Protein AF-A0A965UDH0-F1 (afdb_monomer_lite)

Sequence (49 aa):
REAMGDALVKLRHEGRLYPGRGLSTDIIGASIQAYLHAVNKIVHEEQTV

Structure (mmCIF, N/CA/C/O backbone):
data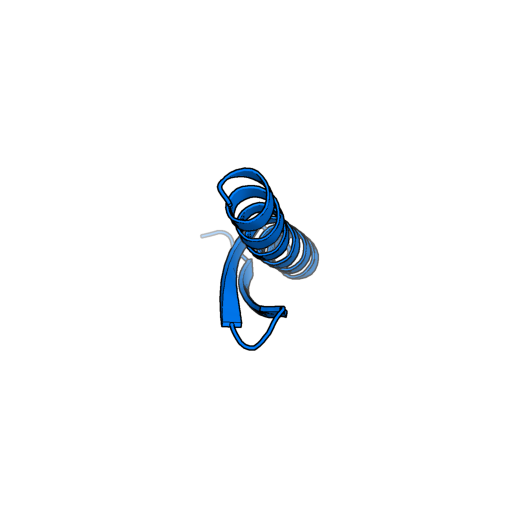_AF-A0A965UDH0-F1
#
_entry.id   AF-A0A965UDH0-F1
#
loop_
_atom_site.group_PDB
_atom_site.id
_atom_site.type_symbol
_atom_site.label_atom_id
_atom_site.label_alt_id
_atom_site.label_comp_id
_atom_site.label_asym_id
_atom_site.label_entity_id
_atom_site.label_seq_id
_atom_site.pdbx_PDB_ins_code
_atom_site.Cartn_x
_atom_site.Cartn_y
_atom_site.Cartn_z
_atom_site.occupancy
_atom_site.B_iso_or_equiv
_atom_site.auth_seq_id
_atom_site.auth_comp_id
_atom_site.auth_asym_id
_atom_site.auth_atom_id
_atom_site.pdbx_PDB_model_num
ATOM 1 N N . ARG A 1 1 ? 7.146 3.883 -24.966 1.00 53.28 1 ARG A N 1
ATOM 2 C CA . ARG A 1 1 ? 6.128 3.423 -23.992 1.00 53.28 1 ARG A CA 1
ATOM 3 C C . ARG A 1 1 ? 6.888 2.688 -22.903 1.00 53.28 1 ARG A C 1
ATOM 5 O O . ARG A 1 1 ? 7.349 1.588 -23.164 1.00 53.28 1 ARG A O 1
ATOM 12 N N . GLU A 1 2 ? 7.128 3.339 -21.770 1.00 78.12 2 GLU A N 1
ATOM 13 C CA . GLU A 1 2 ? 7.836 2.731 -20.638 1.00 78.12 2 GLU A CA 1
ATOM 14 C C . GLU A 1 2 ? 6.864 1.833 -19.868 1.00 78.12 2 GLU A C 1
ATOM 16 O O . GLU A 1 2 ? 5.681 2.163 -19.740 1.00 78.12 2 GLU A O 1
ATOM 21 N N . ALA A 1 3 ? 7.324 0.660 -19.438 1.00 83.44 3 ALA A N 1
ATOM 22 C CA . ALA A 1 3 ? 6.524 -0.211 -18.589 1.00 83.44 3 ALA A CA 1
ATOM 23 C C . ALA A 1 3 ? 6.476 0.396 -17.180 1.00 83.44 3 ALA A C 1
ATOM 25 O O . ALA A 1 3 ? 7.514 0.739 -16.623 1.00 83.44 3 ALA A O 1
ATOM 26 N N . MET A 1 4 ? 5.276 0.534 -16.618 1.00 89.94 4 MET A N 1
ATOM 27 C CA . MET A 1 4 ? 5.092 0.908 -15.217 1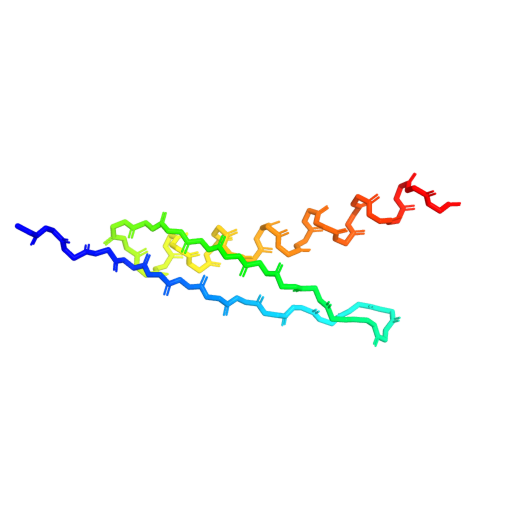.00 89.94 4 MET A CA 1
ATOM 28 C C . MET A 1 4 ? 4.601 -0.310 -14.438 1.00 89.94 4 MET A C 1
ATOM 30 O O . MET A 1 4 ? 3.723 -1.035 -14.907 1.00 89.94 4 MET A O 1
ATOM 34 N N . GLY A 1 5 ? 5.149 -0.512 -13.247 1.00 93.00 5 GLY A N 1
ATOM 35 C CA . GLY A 1 5 ? 4.576 -1.368 -12.222 1.00 93.00 5 GLY A CA 1
ATOM 36 C C . GLY A 1 5 ? 3.378 -0.683 -11.567 1.00 93.00 5 GLY A C 1
ATOM 37 O O . GLY A 1 5 ? 3.479 0.448 -11.092 1.00 93.00 5 GLY A O 1
ATOM 38 N N . ASP A 1 6 ? 2.249 -1.385 -11.534 1.00 96.19 6 ASP A N 1
ATOM 39 C CA . ASP A 1 6 ? 1.042 -1.013 -10.792 1.00 96.19 6 ASP A CA 1
ATOM 40 C C . ASP A 1 6 ? 0.764 -2.105 -9.763 1.00 96.19 6 ASP A C 1
ATOM 42 O O . ASP A 1 6 ? 0.678 -3.286 -10.109 1.00 96.19 6 ASP A O 1
ATOM 46 N N . ALA A 1 7 ? 0.668 -1.716 -8.496 1.00 97.75 7 ALA A N 1
ATOM 47 C CA . ALA A 1 7 ? 0.450 -2.635 -7.391 1.00 97.75 7 ALA A CA 1
ATOM 48 C C . ALA A 1 7 ? -0.758 -2.201 -6.560 1.00 97.75 7 ALA A C 1
ATOM 50 O O . ALA A 1 7 ? -0.902 -1.032 -6.196 1.00 97.75 7 ALA A O 1
ATOM 51 N N . LEU A 1 8 ? -1.598 -3.177 -6.210 1.00 98.06 8 LEU A N 1
ATOM 52 C CA . LEU A 1 8 ? -2.730 -3.024 -5.301 1.00 98.06 8 LEU A CA 1
ATOM 53 C C . LEU A 1 8 ? -2.532 -3.950 -4.098 1.00 98.06 8 LEU A C 1
ATOM 55 O O . LEU A 1 8 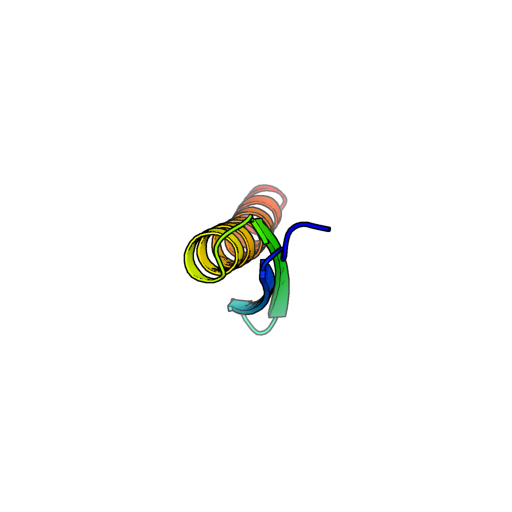? -2.507 -5.170 -4.246 1.00 98.06 8 LEU A O 1
ATOM 59 N N . VAL A 1 9 ? -2.443 -3.371 -2.903 1.00 97.94 9 VAL A N 1
ATOM 60 C CA . VAL A 1 9 ? -2.308 -4.087 -1.628 1.00 97.94 9 VAL A CA 1
ATOM 61 C C . VAL A 1 9 ? -3.572 -3.871 -0.802 1.00 97.94 9 VAL A C 1
ATOM 63 O O . VAL A 1 9 ? -4.128 -2.775 -0.777 1.00 97.94 9 VAL A O 1
ATOM 66 N N . LYS A 1 10 ? -4.045 -4.917 -0.119 1.00 98.00 10 LYS A N 1
ATOM 67 C CA . LYS A 1 10 ? -5.144 -4.828 0.850 1.00 98.00 10 LYS A CA 1
ATOM 68 C C . LYS A 1 10 ? -4.644 -5.319 2.201 1.00 98.00 10 LYS A C 1
ATOM 70 O O . LYS A 1 10 ? -4.309 -6.494 2.328 1.00 98.00 10 LYS A O 1
ATOM 75 N N . LEU A 1 11 ? -4.602 -4.433 3.190 1.00 97.88 11 LEU A N 1
ATOM 76 C CA . LEU A 1 11 ? -4.228 -4.773 4.562 1.00 97.88 11 LEU A CA 1
ATOM 77 C C . LEU A 1 11 ? -5.477 -4.987 5.404 1.00 97.88 11 LEU A C 1
ATOM 79 O O . LEU A 1 11 ? -6.480 -4.305 5.203 1.00 97.88 11 LEU A O 1
ATOM 83 N N . ARG A 1 12 ? -5.422 -5.941 6.332 1.00 97.81 12 ARG A N 1
ATOM 84 C CA . ARG A 1 12 ? -6.475 -6.151 7.323 1.00 97.81 12 ARG A CA 1
ATOM 85 C C . ARG A 1 12 ? -6.003 -5.609 8.663 1.00 97.81 12 ARG A C 1
ATOM 87 O O . ARG A 1 12 ? -4.928 -5.993 9.105 1.00 97.81 12 ARG A O 1
ATOM 94 N N . HIS A 1 13 ? -6.823 -4.779 9.294 1.00 96.50 13 HIS A N 1
ATOM 95 C CA . HIS A 1 13 ? -6.576 -4.221 10.623 1.00 96.50 13 HIS A CA 1
ATOM 96 C C . HIS A 1 13 ? -7.903 -4.064 11.360 1.00 96.50 13 HIS A C 1
ATOM 98 O O . HIS A 1 13 ? -8.872 -3.628 10.741 1.00 96.50 13 HIS A O 1
ATOM 104 N N . GLU A 1 14 ? -7.981 -4.496 12.621 1.00 95.12 14 GLU A N 1
ATOM 105 C CA . GLU A 1 14 ? -9.205 -4.427 13.447 1.00 95.12 14 GLU A CA 1
ATOM 106 C C . GLU A 1 14 ? -10.479 -4.916 12.717 1.00 95.12 14 GLU A C 1
ATOM 108 O O . GLU A 1 14 ? -11.542 -4.299 12.731 1.00 95.12 14 GLU A O 1
ATOM 113 N N . GLY A 1 15 ? -10.358 -6.022 11.973 1.00 95.06 15 GLY A N 1
ATOM 114 C CA . GLY A 1 15 ? -11.460 -6.608 11.197 1.00 95.06 15 GLY A CA 1
ATOM 115 C C . GLY A 1 15 ? -11.814 -5.884 9.887 1.00 95.06 15 GLY A C 1
ATOM 116 O O . GLY A 1 15 ? -12.546 -6.446 9.067 1.00 95.06 15 GLY A O 1
ATOM 117 N N . ARG A 1 16 ? -11.250 -4.703 9.620 1.00 95.56 16 ARG A N 1
ATOM 118 C CA . ARG A 1 16 ? -11.492 -3.888 8.419 1.00 95.56 16 ARG A CA 1
ATOM 119 C C . ARG A 1 16 ? -10.394 -4.081 7.372 1.00 95.56 16 ARG A C 1
ATOM 121 O O . ARG A 1 16 ? -9.286 -4.509 7.685 1.00 95.56 16 ARG A O 1
ATOM 128 N N . LEU A 1 17 ? -10.720 -3.821 6.103 1.00 97.44 17 LEU A N 1
ATOM 129 C CA . LEU A 1 17 ? -9.794 -3.939 4.969 1.00 97.44 17 LEU A CA 1
ATOM 130 C C . LEU A 1 17 ? -9.450 -2.563 4.393 1.00 97.44 17 LEU A C 1
ATOM 132 O O . LEU A 1 17 ? -10.340 -1.798 4.028 1.00 97.44 17 LEU A O 1
ATOM 136 N N . TYR A 1 18 ? -8.156 -2.308 4.221 1.00 97.94 18 TYR A N 1
ATOM 137 C CA . TYR A 1 18 ? -7.597 -1.037 3.776 1.00 97.94 18 TYR A CA 1
ATOM 138 C C . TYR A 1 18 ? -6.857 -1.220 2.451 1.00 97.94 18 TYR A C 1
ATOM 140 O O . TYR A 1 18 ? -5.815 -1.880 2.416 1.00 97.94 18 TYR A O 1
ATOM 148 N N . PRO A 1 19 ? -7.377 -0.671 1.337 1.00 97.69 19 PRO A N 1
ATOM 149 C CA . PRO A 1 19 ? -6.706 -0.750 0.050 1.00 97.69 19 PRO A CA 1
ATOM 150 C C . PRO A 1 19 ? -5.650 0.351 -0.088 1.00 97.69 19 PRO A C 1
ATOM 152 O O . PRO A 1 19 ? -5.929 1.524 0.167 1.00 97.69 19 PRO A O 1
ATOM 155 N N . GLY A 1 20 ? -4.475 0.004 -0.595 1.00 98.25 20 GLY A N 1
ATOM 156 C CA . GLY A 1 20 ? -3.430 0.935 -1.003 1.00 98.25 20 GLY A CA 1
ATOM 157 C C . GLY A 1 20 ? -2.937 0.610 -2.409 1.00 98.25 20 GLY A C 1
ATOM 158 O O . GLY A 1 20 ? -2.906 -0.551 -2.812 1.00 98.25 20 GLY A O 1
ATOM 159 N N . ARG A 1 21 ? -2.609 1.648 -3.183 1.00 97.88 21 ARG A N 1
ATOM 160 C CA . ARG A 1 21 ? -2.151 1.534 -4.575 1.00 97.88 21 ARG A CA 1
ATOM 161 C C . ARG A 1 21 ? -0.826 2.255 -4.745 1.00 97.88 21 ARG A C 1
ATOM 163 O O . ARG A 1 21 ? -0.691 3.351 -4.209 1.00 97.88 21 ARG A O 1
ATOM 170 N N . GLY A 1 22 ? 0.102 1.681 -5.496 1.00 97.88 22 GLY A N 1
ATOM 171 C CA . GLY A 1 22 ? 1.385 2.301 -5.811 1.00 97.88 22 GLY A CA 1
ATOM 172 C C . GLY A 1 22 ? 1.725 2.163 -7.288 1.00 97.88 22 GLY A C 1
ATOM 173 O O . GLY A 1 22 ? 1.307 1.205 -7.939 1.00 97.88 22 GLY A O 1
ATOM 174 N N . LEU A 1 23 ? 2.453 3.151 -7.807 1.00 96.81 23 LEU A N 1
ATOM 175 C CA . LEU A 1 23 ? 2.827 3.266 -9.213 1.00 96.81 23 LEU A CA 1
ATOM 176 C C . LEU A 1 23 ? 4.299 3.653 -9.300 1.00 96.81 23 LEU A C 1
ATOM 178 O O . LEU A 1 23 ? 4.712 4.700 -8.804 1.00 96.81 23 LEU A O 1
ATOM 182 N N . SER A 1 24 ? 5.093 2.816 -9.951 1.00 96.00 24 SER A N 1
ATOM 183 C CA . SER A 1 24 ? 6.525 3.053 -10.116 1.00 96.00 24 SER A CA 1
ATOM 184 C C . SER A 1 24 ? 7.021 2.408 -11.405 1.00 96.00 24 SER A C 1
ATOM 186 O O . SER A 1 24 ? 6.325 1.599 -12.009 1.00 96.00 24 SER A O 1
ATOM 188 N N . THR A 1 25 ? 8.222 2.754 -11.852 1.00 93.75 25 THR A N 1
ATOM 189 C CA . THR A 1 25 ? 8.885 2.071 -12.974 1.00 93.75 25 THR A CA 1
ATOM 190 C C . THR A 1 25 ? 9.356 0.660 -12.599 1.00 93.75 25 THR A C 1
ATOM 192 O O . THR A 1 25 ? 9.611 -0.151 -13.483 1.00 93.75 25 THR A O 1
ATOM 195 N N . ASP A 1 26 ? 9.405 0.343 -11.300 1.00 93.31 26 ASP A N 1
ATOM 196 C CA . ASP A 1 26 ? 9.708 -0.979 -10.743 1.00 93.31 26 ASP A CA 1
ATOM 197 C C . ASP A 1 26 ? 8.517 -1.511 -9.922 1.00 93.31 26 ASP A C 1
ATOM 199 O O . ASP A 1 26 ? 7.922 -0.797 -9.109 1.00 93.31 26 ASP A O 1
ATOM 203 N N . ILE A 1 27 ? 8.185 -2.792 -10.095 1.00 94.81 27 ILE A N 1
ATOM 204 C CA . ILE A 1 27 ? 7.135 -3.478 -9.336 1.00 94.81 27 ILE A CA 1
ATOM 205 C C . ILE A 1 27 ? 7.411 -3.493 -7.826 1.00 94.81 27 ILE A C 1
ATOM 207 O O . ILE A 1 27 ? 6.466 -3.418 -7.035 1.00 94.81 27 ILE A O 1
ATOM 211 N N . ILE A 1 28 ? 8.680 -3.534 -7.407 1.00 96.19 28 ILE A N 1
ATOM 212 C CA . ILE A 1 28 ? 9.048 -3.483 -5.986 1.00 96.19 28 ILE A CA 1
ATOM 213 C C . ILE A 1 28 ? 8.711 -2.106 -5.409 1.00 96.19 28 ILE A C 1
ATOM 215 O O . ILE A 1 28 ? 8.031 -2.017 -4.385 1.00 96.19 28 ILE A O 1
ATOM 219 N N . GLY A 1 29 ? 9.089 -1.031 -6.106 1.00 97.00 29 GLY A N 1
ATOM 220 C CA . GLY A 1 29 ? 8.754 0.342 -5.717 1.00 97.00 29 GLY A CA 1
ATOM 221 C C . GLY A 1 29 ? 7.244 0.585 -5.661 1.00 97.00 29 GLY A C 1
ATOM 222 O O . GLY A 1 29 ? 6.740 1.142 -4.683 1.00 97.00 29 GLY A O 1
ATOM 223 N N . ALA A 1 30 ? 6.504 0.094 -6.660 1.00 98.00 30 ALA A N 1
ATOM 224 C CA . ALA A 1 30 ? 5.045 0.172 -6.691 1.00 98.00 30 ALA A CA 1
ATOM 225 C C . ALA A 1 30 ? 4.413 -0.567 -5.498 1.00 98.00 30 ALA A C 1
ATOM 227 O O . ALA A 1 30 ? 3.497 -0.054 -4.857 1.00 98.00 30 ALA A O 1
ATOM 228 N N . SER A 1 31 ? 4.932 -1.744 -5.146 1.00 98.00 31 SER A N 1
ATOM 229 C CA . SER A 1 31 ? 4.421 -2.547 -4.027 1.00 98.00 31 SER A CA 1
ATOM 230 C C . SER A 1 31 ? 4.677 -1.890 -2.669 1.00 98.00 31 SER A C 1
ATOM 232 O O . SER A 1 31 ? 3.777 -1.856 -1.827 1.00 98.00 31 SER A O 1
ATOM 234 N N . ILE A 1 32 ? 5.865 -1.309 -2.466 1.00 98.12 32 ILE A N 1
ATOM 235 C CA . ILE A 1 32 ? 6.203 -0.557 -1.246 1.00 98.12 32 ILE A CA 1
ATOM 236 C C . ILE A 1 32 ? 5.260 0.641 -1.084 1.00 98.12 32 ILE A C 1
ATOM 238 O O . ILE A 1 32 ? 4.676 0.833 -0.017 1.00 98.12 32 ILE A O 1
ATOM 242 N N . GLN A 1 33 ? 5.054 1.419 -2.148 1.00 98.06 33 GLN A N 1
ATOM 243 C CA . GLN A 1 33 ? 4.123 2.550 -2.127 1.00 98.06 33 GLN A CA 1
ATOM 244 C C . GLN A 1 33 ? 2.682 2.112 -1.840 1.00 98.06 33 GLN A C 1
ATOM 246 O O . GLN A 1 33 ? 1.994 2.745 -1.038 1.00 98.06 33 GLN A O 1
ATOM 251 N N . ALA A 1 34 ? 2.226 1.016 -2.453 1.00 98.62 34 ALA A N 1
ATOM 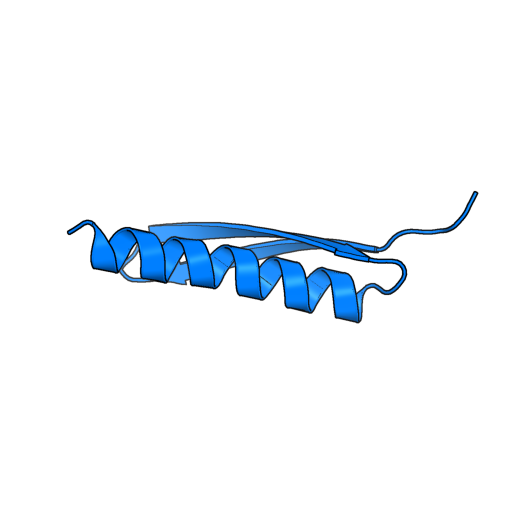252 C CA . ALA A 1 34 ? 0.897 0.465 -2.212 1.00 98.62 34 ALA A CA 1
ATOM 253 C C . ALA A 1 34 ? 0.703 0.073 -0.740 1.00 98.62 34 ALA A C 1
ATOM 255 O O . ALA A 1 34 ? -0.337 0.381 -0.157 1.00 98.62 34 ALA A O 1
ATOM 256 N N . TYR A 1 35 ? 1.711 -0.547 -0.123 1.00 98.50 35 TYR A N 1
ATOM 257 C CA . TYR A 1 35 ? 1.694 -0.885 1.298 1.00 98.50 35 TYR A CA 1
ATOM 258 C C . TYR A 1 35 ? 1.621 0.365 2.184 1.00 98.50 35 TYR A C 1
ATOM 260 O O . TYR A 1 35 ? 0.721 0.471 3.017 1.00 98.50 35 TYR A O 1
ATOM 268 N N . LEU A 1 36 ? 2.504 1.345 1.961 1.00 98.38 36 LEU A N 1
ATOM 269 C CA . LEU A 1 36 ? 2.522 2.597 2.727 1.00 98.38 36 LEU A CA 1
ATOM 270 C C . LEU A 1 36 ? 1.195 3.355 2.621 1.00 98.38 36 LEU A C 1
ATOM 272 O O . LEU A 1 36 ? 0.692 3.858 3.620 1.00 98.38 36 LEU A O 1
ATOM 276 N N . HIS A 1 37 ? 0.572 3.382 1.441 1.00 98.25 37 HIS A N 1
ATOM 277 C CA . HIS A 1 37 ? -0.757 3.968 1.274 1.00 98.25 37 HIS A CA 1
ATOM 278 C C . HIS A 1 37 ? -1.835 3.267 2.107 1.00 98.25 37 HIS A C 1
ATOM 280 O O . HIS A 1 37 ? -2.709 3.944 2.647 1.00 98.25 37 HIS A O 1
ATOM 286 N N . ALA A 1 38 ? -1.807 1.938 2.215 1.00 98.38 38 ALA A N 1
ATOM 287 C CA . ALA A 1 38 ? -2.754 1.213 3.059 1.00 98.38 38 ALA A CA 1
ATOM 288 C C . ALA A 1 38 ? -2.501 1.484 4.553 1.00 98.38 38 ALA A C 1
ATOM 290 O O . ALA A 1 38 ? -3.455 1.735 5.285 1.00 98.38 38 ALA A O 1
ATOM 291 N N . VAL A 1 39 ? -1.235 1.510 4.988 1.00 98.19 39 VAL A N 1
ATOM 292 C CA . VAL A 1 39 ? -0.849 1.835 6.375 1.00 98.19 39 VAL A CA 1
ATOM 293 C C . VAL A 1 39 ? -1.248 3.258 6.753 1.00 98.19 39 VAL A C 1
ATOM 295 O O . VAL A 1 39 ? -1.856 3.459 7.798 1.00 98.19 39 VAL A O 1
ATOM 298 N N . ASN A 1 40 ? -0.993 4.243 5.890 1.00 97.94 40 ASN A N 1
ATOM 299 C CA . ASN A 1 40 ? -1.378 5.630 6.155 1.00 97.94 40 ASN A CA 1
ATOM 300 C C . ASN A 1 40 ? -2.891 5.776 6.355 1.00 97.94 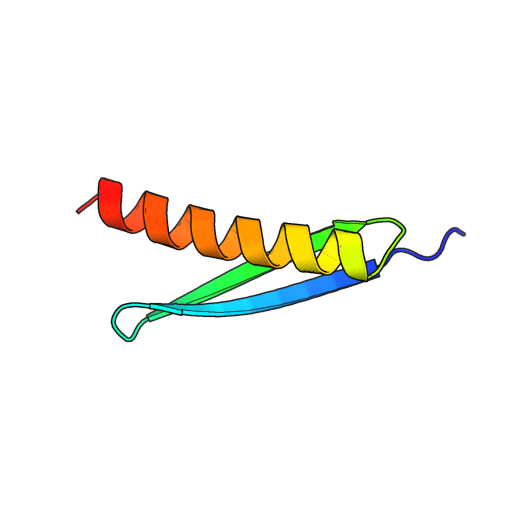40 ASN A C 1
ATOM 302 O O . ASN A 1 40 ? -3.318 6.575 7.179 1.00 97.94 40 ASN A O 1
ATOM 306 N N . LYS A 1 41 ? -3.709 4.991 5.639 1.00 96.88 41 LYS A N 1
ATOM 307 C CA . LYS A 1 41 ? -5.165 4.973 5.848 1.00 96.88 41 LYS A CA 1
ATOM 308 C C . LYS A 1 41 ? -5.556 4.384 7.198 1.00 96.88 41 LYS A C 1
ATOM 310 O O . LYS A 1 41 ? -6.480 4.903 7.808 1.00 96.88 41 LYS A O 1
ATOM 315 N N . ILE A 1 42 ? -4.869 3.330 7.641 1.00 96.88 42 ILE A N 1
ATOM 316 C CA . ILE A 1 42 ? -5.082 2.729 8.964 1.00 96.88 42 ILE A CA 1
ATOM 317 C C . ILE A 1 42 ? -4.779 3.760 10.053 1.00 96.88 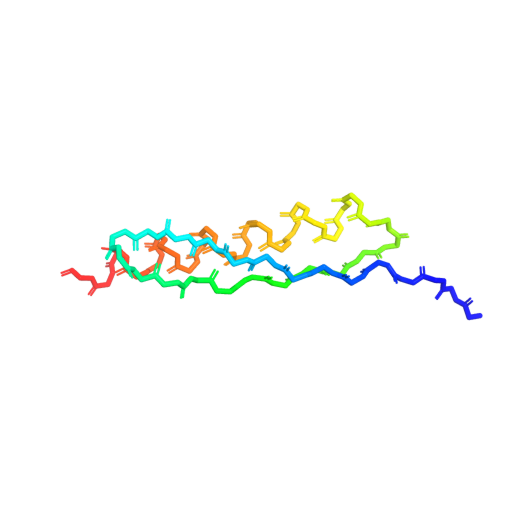42 ILE A C 1
ATOM 319 O O . ILE A 1 42 ? -5.658 4.083 10.843 1.00 96.88 42 ILE A O 1
ATOM 323 N N . VAL A 1 43 ? -3.576 4.342 10.029 1.00 97.06 43 VAL A N 1
ATOM 324 C CA . VAL A 1 43 ? -3.138 5.329 11.030 1.00 97.06 43 VAL A CA 1
ATOM 325 C C . VAL A 1 43 ? -4.040 6.562 11.023 1.00 97.06 43 VAL A C 1
ATOM 327 O O . VAL A 1 43 ? -4.423 7.059 12.075 1.00 97.06 43 VAL A O 1
ATOM 330 N N . HIS A 1 44 ? -4.419 7.056 9.842 1.00 96.06 44 HIS A N 1
ATOM 331 C CA . HIS A 1 44 ? -5.308 8.211 9.740 1.00 96.06 44 HIS A CA 1
ATOM 332 C C . HIS A 1 44 ? -6.696 7.935 10.329 1.00 96.06 44 HIS A C 1
ATOM 334 O O . HIS A 1 44 ? -7.281 8.815 10.960 1.00 96.06 44 HIS A O 1
ATOM 340 N N . GLU A 1 45 ? -7.218 6.720 10.145 1.00 93.94 45 GLU A N 1
ATOM 341 C CA . GLU A 1 45 ? -8.473 6.323 10.773 1.00 93.94 45 GLU A CA 1
ATOM 342 C C . GLU A 1 45 ? -8.331 6.233 12.295 1.00 93.94 45 GLU A C 1
ATOM 344 O O . GLU A 1 45 ? -9.148 6.824 12.988 1.00 93.94 45 GLU A O 1
ATOM 349 N N . GLU A 1 46 ? -7.276 5.603 12.818 1.00 90.50 46 GLU A N 1
ATOM 350 C CA . GLU A 1 46 ? -7.013 5.539 14.266 1.00 90.50 46 GLU A CA 1
ATOM 351 C C . GLU A 1 46 ? -6.897 6.921 14.920 1.00 90.50 46 GLU A C 1
ATOM 353 O O . GLU A 1 46 ? -7.342 7.097 16.046 1.00 90.50 46 GLU A O 1
ATOM 358 N N . GLN A 1 47 ? -6.327 7.912 14.227 1.00 86.44 47 GLN A N 1
ATOM 359 C CA . GLN A 1 47 ? -6.212 9.283 14.742 1.00 86.44 47 GLN A CA 1
ATOM 360 C C . GLN A 1 47 ? -7.530 10.068 14.730 1.00 86.44 47 GLN A C 1
ATOM 362 O O . GLN A 1 47 ? -7.617 11.114 15.371 1.00 86.44 47 GLN A O 1
ATOM 367 N N . THR A 1 48 ? -8.517 9.622 13.952 1.00 78.06 48 THR A N 1
ATOM 368 C CA . THR A 1 48 ? -9.811 10.309 13.805 1.00 78.06 48 THR A CA 1
ATOM 369 C C . THR A 1 48 ? -10.870 9.757 14.772 1.00 78.06 48 THR A C 1
ATOM 371 O O . THR A 1 48 ? -11.926 10.373 14.926 1.00 78.06 48 THR A O 1
ATOM 374 N N . VAL A 1 49 ? -10.598 8.619 15.422 1.00 61.72 49 VAL A N 1
ATOM 375 C CA . VAL A 1 49 ? -11.444 7.985 16.454 1.00 61.72 49 VAL A CA 1
ATOM 376 C C . VAL A 1 49 ? -11.035 8.473 17.841 1.00 61.72 49 VAL A C 1
ATOM 378 O O . VAL A 1 49 ? -11.956 8.742 18.644 1.00 61.72 49 VAL A O 1
#

Radius of gyration: 12.3 Å; chains: 1; bounding box: 21×17×40 Å

pLDDT: mean 93.81, std 8.87, range [53.28, 98.62]

Foldseek 3Di:
DQDKAKDWDWDDDPNDIFIFIAIGSDNVRRHVRRVVRRVVVVVVVVVVD

Secondary structure (DSSP, 8-state):
----EEEEEEEEETTEEEEEEEEESSHHHHHHHHHHHHHHHHHHHHHH-

=== Feature glossary ===
The record interleaves many kinds of information about one protein. Here is each kind framed as the question it answers.

Q: What known structures does this most resemble?
A: Structural nearest neighbors (via Foldseek easy-search vs the PDB). Reported per hit: target PDB id, E-value, and alignment TM-score. A TM-score above ~0.5 is the conventional threshold for 'same fold'.

Q: Where is each backbone atom in 3D?
A: The mmCIF table is the protein's shape written out atom by atom. For each backbone N, Cα, C, and carbonyl O, it records an (x, y, z) coordinate triple in Å plus the residue type, chain letter, and residue number.

Q: What are the backbone torsion angles?
A: The φ/ψ torsion pair specifies the backbone conformation at each residue. φ rotates about the N–Cα bond, ψ about the Cα–C bond. Steric clashes forbid most of the (φ, ψ) plane — the allowed regions (α-helix basin, β-sheet basin, left-handed helix) are the Ramachandran-allowed regions.

Q: Which residues are buried vs exposed?
A: Solvent-accessible surface area (SASA) is the area in Å² traced out by the centre of a 1.4 Å probe sphere (a water molecule) rolled over the protein's van der Waals surface (Shrake–Rupley / Lee–Richards construction). Buried residues have near-zero SASA; fully exposed residues can exceed 200 Å². The total SASA scales roughly with the number of surface residues.

Q: How confident is the AlphaFold model at each residue?
A: pLDDT is the predicted lDDT-Cα score: AlphaFold's confidence that the local environment of each residue (all inter-atomic distances within 15 Å) is correctly placed. It is a per-residue number between 0 and 100, with higher meaning more reliable.

Q: What does the local fold look like, residue by residue?
A: 3Di is Foldseek's structural alphabet. Each residue is assigned one of twenty discrete states based on how its Cα sits relative to its spatial (not sequential) neighbors. Aligning 3Di strings finds structural homologs roughly as well as full 3D superposition, but orders of magnitude faster.

Q: How big and how compact is the whole molecule?
A: Radius of gyration (Rg) is the root-mean-square distance of Cα atoms from their centroid — a single number for overall size and compactness. A globular domain of N residues has Rg ≈ 2.2·N^0.38 Å; an extended or disordered chain has a much larger Rg. The Cα contact count is the number of residue pairs whose Cα atoms are within 8 Å and are more than four positions apart in sequence — a standard proxy for tertiary packing density. The bounding box is the smallest axis-aligned box enclosing all Cα atoms.

Q: Which residues are in helices, strands, or loops?
A: DSSP 8-state secondary structure assigns each residue one of H (α-helix), G (3₁₀-helix), I (π-helix), E (extended β-strand), B (isolated β-bridge), T (hydrogen-bonded turn), S (bend), or '-' (coil). The assignment is computed from backbone hydrogen-bond geometry via the Kabsch–Sander algorithm.

Q: How mobile is each atom in the crystal?
A: Crystallographic B-factors measure how much each atom's electron density is smeared out, in Å². They rise in mobile loops and surface residues and fall in the buried interior. In AlphaFold models this column is repurposed to hold pLDDT instead.

Q: What if only a Cα trace is available?
A: P-SEA three-state annotation labels each residue as helix, strand, or coil based purely on the geometry of the Cα trace. It serves as a fallback when the full backbone (and thus DSSP) is unavailable.

Q: What family and function is it annotated with?
A: Database cross-references. InterPro integrates a dozen domain/family signature databases into unified entries with residue-range hits. GO terms attach function/process/location labels with evidence codes. CATH codes position the fold in a four-level structural taxonomy. Organism is the NCBI-taxonomy species name.

Q: Are the domains correctly placed relative to each other?
A: Predicted Aligned Error (PAE) is an AlphaFold confidence matrix: entry (i, j) is the expected error in the position of residue j, in ångströms, when the prediction is superimposed on the true structure at residue i. Low PAE within a block of residues means that block is internally rigid and well-predicted; high PAE between two blocks means their relative placement is uncertain even if each block individually is confident.

Q: What do the diagnostic plots show?
A: Three diagnostic plots accompany the record. The Cα contact map visualizes the tertiary structure as a 2D adjacency matrix (8 Å cutoff, sequence-local contacts suppressed). The Ramachandran plot shows the distribution of backbone (φ, ψ) torsions, with points in the α and β basins reflecting secondary structure content. The PAE plot shows AlphaFold's inter-residue confidence as a color matrix.

Q: What is the amino-acid chain?
A: Primary structure: the covalent order of the twenty standard amino acids along the backbone. Two proteins with the same sequence will (almost always) fold to the same structure; two with 30% identity often share a fold but not the details.

Q: What do the rendered images show?
A: The six renders are orthographic views along the three Cartesian axes in both directions. Representation (cartoon, sticks, or surface) and color scheme (sequence-rainbow or by-chain) vary across proteins so the training set covers all the common visualization conventions.